Protein AF-A0A9J6H9Q6-F1 (afdb_monomer_lite)

Sequence (122 aa):
MSRGIITVVAPNVGSSYETLVSLSNTFHMPFVSTSFPEMASFRPASFGVSLKPNYIPAILDVISHYNWSFIIYLYDSDDGQSSSVLSLALPSCAIRFARRLAAIGFRLISSLYRITKVLLAV

Foldseek 3Di:
DPPPDQEAEDADFQVCVVVVLVVCVVVVHAYEYAADPQVPVPGDSPRYDYPDDDCLVVVLVVCVVVVDPDDDDDDDPRNYPPVVSVVPSVVVSVVVVVVVVVVVVVVVVVVVVVVVVVVVVD

InterPro domains:
  IPR001828 Receptor, ligand binding region [PF01094] (5-81)
  IPR028082 Periplasmic binding protein-like I [SSF53822] (2-81)

pLDDT: mean 71.31, std 15.73, range [43.97, 91.88]

Secondary structure (DSSP, 8-state):
--S--S-EEE---HHHHHHHHHHHHHHT--EEESS-----SS---TTEEE-S---HHHHHHHHHHHT-S-------STT---HHHHHHHHHHHHHHHHHHHHHHHHHHHHHHHHHHHHHTT-

Organism: Haemaphysalis longicornis (NCBI:txid44386)

Structure (mmCIF, N/CA/C/O backbone):
data_AF-A0A9J6H9Q6-F1
#
_entry.id   AF-A0A9J6H9Q6-F1
#
loop_
_atom_site.group_PDB
_atom_site.id
_atom_site.type_symbol
_atom_site.label_atom_id
_atom_site.label_alt_id
_atom_site.label_comp_id
_atom_site.label_asym_id
_atom_site.label_entity_id
_atom_site.label_seq_id
_atom_site.pdbx_PDB_ins_code
_atom_site.Cartn_x
_atom_site.Cartn_y
_atom_site.Cartn_z
_atom_site.occupancy
_atom_site.B_iso_or_equiv
_atom_site.auth_seq_id
_atom_site.auth_comp_id
_atom_site.auth_asym_id
_atom_site.auth_atom_id
_atom_site.pdbx_PDB_model_num
ATOM 1 N N . MET A 1 1 ? 20.533 -0.834 -19.525 1.00 58.97 1 MET A N 1
ATOM 2 C CA . MET A 1 1 ? 19.319 -0.913 -20.368 1.00 58.97 1 MET A CA 1
ATOM 3 C C . MET A 1 1 ? 19.692 -0.769 -21.842 1.00 58.97 1 MET A C 1
ATOM 5 O O . MET A 1 1 ? 19.671 0.330 -22.367 1.00 58.97 1 MET A O 1
ATOM 9 N N . SER A 1 2 ? 20.081 -1.851 -22.516 1.00 72.94 2 SER A N 1
ATOM 10 C CA . SER A 1 2 ? 20.557 -1.803 -23.914 1.00 72.94 2 SER A CA 1
ATOM 11 C C . SER A 1 2 ? 19.489 -2.161 -24.957 1.00 72.94 2 SER A C 1
ATOM 13 O O . SER A 1 2 ? 19.741 -2.046 -26.148 1.00 72.94 2 SER A O 1
ATOM 15 N N . ARG A 1 3 ? 18.300 -2.604 -24.523 1.00 80.12 3 ARG A N 1
ATOM 16 C CA . ARG A 1 3 ? 17.249 -3.167 -25.391 1.00 80.12 3 ARG A CA 1
ATOM 17 C C . ARG A 1 3 ? 16.056 -2.235 -25.671 1.00 80.12 3 ARG A C 1
ATOM 19 O O . ARG A 1 3 ? 15.050 -2.715 -26.168 1.00 80.12 3 ARG A O 1
ATOM 26 N N . GLY A 1 4 ? 16.139 -0.937 -25.356 1.00 84.06 4 GLY A N 1
ATOM 27 C CA . GLY A 1 4 ? 15.054 0.019 -25.652 1.00 84.06 4 GLY A CA 1
ATOM 28 C C . GLY A 1 4 ? 13.718 -0.330 -24.979 1.00 84.06 4 GLY A C 1
ATOM 29 O O . GLY A 1 4 ? 12.681 -0.371 -25.629 1.00 84.06 4 GLY A O 1
ATOM 30 N N . ILE A 1 5 ? 13.752 -0.647 -23.683 1.00 86.56 5 ILE A N 1
ATOM 31 C CA . ILE A 1 5 ? 12.569 -1.055 -22.913 1.00 86.56 5 ILE A CA 1
ATOM 32 C C . ILE A 1 5 ? 11.836 0.192 -22.410 1.00 86.56 5 ILE A C 1
ATOM 34 O O . ILE A 1 5 ? 12.467 1.078 -21.841 1.00 86.56 5 ILE A O 1
ATOM 38 N N . ILE A 1 6 ? 10.512 0.229 -22.588 1.00 87.19 6 ILE A N 1
ATOM 39 C CA . ILE A 1 6 ? 9.666 1.370 -22.201 1.00 87.19 6 ILE A CA 1
ATOM 40 C C . ILE A 1 6 ? 9.298 1.318 -20.713 1.00 87.19 6 ILE A C 1
ATOM 42 O O . ILE A 1 6 ? 9.240 2.356 -20.072 1.00 87.19 6 ILE A O 1
ATOM 46 N N . THR A 1 7 ? 9.054 0.127 -20.156 1.00 88.06 7 THR A N 1
ATOM 47 C CA . THR A 1 7 ? 8.674 -0.053 -18.746 1.00 88.06 7 THR A CA 1
ATOM 48 C C . THR A 1 7 ? 9.159 -1.390 -18.195 1.00 88.06 7 THR A C 1
ATOM 50 O O . THR A 1 7 ? 9.275 -2.369 -18.938 1.00 88.06 7 THR A O 1
ATOM 53 N N . VAL A 1 8 ? 9.443 -1.436 -16.894 1.00 87.31 8 VAL A N 1
ATOM 54 C CA . VAL A 1 8 ? 9.845 -2.655 -16.180 1.00 87.31 8 VAL A CA 1
ATOM 55 C C . VAL A 1 8 ? 8.743 -3.075 -15.217 1.00 87.31 8 VAL A C 1
ATOM 57 O O . VAL A 1 8 ? 8.320 -2.292 -14.376 1.00 87.31 8 VAL A O 1
ATOM 60 N N . VAL A 1 9 ? 8.300 -4.326 -15.309 1.00 88.81 9 VAL A N 1
ATOM 61 C CA . VAL A 1 9 ? 7.356 -4.918 -14.353 1.00 88.81 9 VAL A CA 1
ATOM 62 C C . VAL A 1 9 ? 8.125 -5.907 -13.492 1.00 88.81 9 VAL A C 1
ATOM 64 O O . VAL A 1 9 ? 8.713 -6.847 -14.028 1.00 88.81 9 VAL A O 1
ATOM 67 N N . ALA A 1 10 ? 8.153 -5.689 -12.179 1.00 77.00 10 ALA A N 1
ATOM 68 C CA . ALA A 1 10 ? 8.909 -6.539 -11.265 1.00 77.00 10 ALA A CA 1
ATOM 69 C C . ALA A 1 10 ? 8.132 -6.799 -9.962 1.00 77.00 10 ALA A C 1
ATOM 71 O O . ALA A 1 10 ? 7.692 -5.840 -9.322 1.00 77.00 10 ALA A O 1
ATOM 72 N N . PRO A 1 11 ? 8.002 -8.069 -9.528 1.00 68.56 11 PRO A N 1
ATOM 73 C CA . PRO A 1 11 ? 7.656 -8.382 -8.151 1.00 68.56 11 PRO A CA 1
ATOM 74 C C . PRO A 1 11 ? 8.887 -8.077 -7.289 1.00 68.56 11 PRO A C 1
ATOM 76 O O . PRO A 1 11 ? 9.895 -8.779 -7.331 1.00 68.56 11 PRO A O 1
ATOM 79 N N . ASN A 1 12 ? 8.856 -6.960 -6.576 1.00 68.31 12 ASN A N 1
ATOM 80 C CA . ASN A 1 12 ? 9.961 -6.491 -5.747 1.00 68.31 12 ASN A CA 1
ATOM 81 C C . ASN A 1 12 ? 9.881 -7.086 -4.339 1.00 68.31 12 ASN A C 1
ATOM 83 O O . ASN A 1 12 ? 8.857 -6.995 -3.668 1.00 68.31 12 ASN A O 1
ATOM 87 N N . VAL A 1 13 ? 11.007 -7.629 -3.884 1.00 63.81 13 VAL A N 1
ATOM 88 C CA . VAL A 1 13 ? 11.266 -7.969 -2.481 1.00 63.81 13 VAL A CA 1
ATOM 89 C C . VAL A 1 13 ? 11.843 -6.718 -1.808 1.00 63.81 13 VAL A C 1
ATOM 91 O O . VAL A 1 13 ? 12.664 -6.038 -2.433 1.00 63.81 13 VAL A O 1
ATOM 94 N N . GLY A 1 14 ? 11.412 -6.394 -0.582 1.00 69.19 14 GLY A N 1
ATOM 95 C CA . GLY A 1 14 ? 11.665 -5.102 0.083 1.00 69.19 14 GLY A CA 1
ATOM 96 C C . GLY A 1 14 ? 13.114 -4.602 -0.006 1.00 69.19 14 GLY A C 1
ATOM 97 O O . GLY A 1 14 ? 13.353 -3.460 -0.384 1.00 69.19 14 GLY A O 1
ATOM 98 N N . SER A 1 15 ? 14.099 -5.486 0.175 1.00 73.62 15 SER A N 1
ATOM 99 C CA . SER A 1 15 ? 15.530 -5.139 0.121 1.00 73.62 15 SER A CA 1
ATOM 100 C C . SER A 1 15 ? 16.043 -4.666 -1.249 1.00 73.62 15 SER A C 1
ATOM 102 O O . SER A 1 15 ? 17.001 -3.901 -1.326 1.00 73.62 15 SER A O 1
ATOM 104 N N . SER A 1 16 ? 15.428 -5.100 -2.353 1.00 80.88 16 SER A N 1
ATOM 105 C CA . SER A 1 16 ? 15.851 -4.733 -3.718 1.00 80.88 16 SER A CA 1
ATOM 106 C C . SER A 1 16 ? 15.137 -3.489 -4.251 1.00 80.88 16 SER A C 1
ATOM 108 O O . SER A 1 16 ? 15.501 -2.960 -5.307 1.00 80.88 16 SER A O 1
ATOM 110 N N . TYR A 1 17 ? 14.119 -3.010 -3.533 1.00 82.44 17 TYR A N 1
ATOM 111 C CA . TYR A 1 17 ? 13.279 -1.903 -3.969 1.00 82.44 17 TYR A CA 1
ATOM 112 C C . TYR A 1 17 ? 14.060 -0.591 -4.088 1.00 82.44 17 TYR A C 1
ATOM 114 O O . TYR A 1 17 ? 13.954 0.092 -5.105 1.00 82.44 17 TYR A O 1
ATOM 122 N N . GLU A 1 18 ? 14.921 -0.274 -3.121 1.00 82.62 18 GLU A N 1
ATOM 123 C CA . GLU A 1 18 ? 15.702 0.970 -3.137 1.00 82.62 18 GLU A CA 1
ATOM 124 C C . GLU A 1 18 ? 16.640 1.067 -4.344 1.00 82.62 18 GLU A C 1
ATOM 126 O O . GLU A 1 18 ? 16.816 2.136 -4.935 1.00 82.62 18 GLU A O 1
ATOM 131 N N . THR A 1 19 ? 17.214 -0.066 -4.753 1.00 86.56 19 THR A N 1
ATOM 132 C CA . THR A 1 19 ? 18.092 -0.125 -5.925 1.00 86.56 19 THR A CA 1
ATOM 133 C C . THR A 1 19 ? 17.294 0.104 -7.205 1.00 86.56 19 THR A C 1
ATOM 135 O O . THR A 1 19 ? 17.726 0.871 -8.066 1.00 86.56 19 THR A O 1
ATOM 138 N N . LEU A 1 20 ? 16.106 -0.500 -7.316 1.00 85.94 20 LEU A N 1
ATOM 139 C CA . LEU A 1 20 ? 15.203 -0.284 -8.448 1.00 85.94 20 LEU A CA 1
ATOM 140 C C . LEU A 1 20 ? 14.738 1.169 -8.535 1.00 85.94 20 LEU A C 1
ATOM 142 O O . LEU A 1 20 ? 14.772 1.742 -9.620 1.00 85.94 20 LEU A O 1
ATOM 146 N N . VAL A 1 21 ? 14.380 1.784 -7.407 1.00 87.31 21 VAL A N 1
ATOM 147 C CA . VAL A 1 21 ? 14.015 3.206 -7.345 1.00 87.31 21 VAL A CA 1
ATOM 148 C C . VAL A 1 21 ? 15.195 4.092 -7.752 1.00 87.31 21 VAL A C 1
ATOM 150 O O . VAL A 1 21 ? 15.023 5.016 -8.543 1.00 87.31 21 VAL A O 1
ATOM 153 N N . SER A 1 22 ? 16.409 3.797 -7.277 1.00 88.44 22 SER A N 1
ATOM 154 C CA . SER A 1 22 ? 17.619 4.551 -7.634 1.00 88.44 22 SER A CA 1
ATOM 155 C C . SER A 1 22 ? 17.946 4.459 -9.131 1.00 88.44 22 SER A C 1
ATOM 157 O O . SER A 1 22 ? 18.187 5.479 -9.786 1.00 88.44 22 SER A O 1
ATOM 159 N N . LEU A 1 23 ? 17.889 3.251 -9.701 1.00 89.06 23 LEU A N 1
ATOM 160 C CA . LEU A 1 23 ? 18.057 3.020 -11.139 1.00 89.06 23 LEU A CA 1
ATOM 161 C C . LEU A 1 23 ? 16.967 3.732 -11.941 1.00 89.06 23 LEU A C 1
ATOM 163 O O . LEU A 1 23 ? 17.259 4.397 -12.934 1.00 89.06 23 LEU A O 1
ATOM 167 N N . SER A 1 24 ? 15.726 3.631 -11.476 1.00 89.12 24 SER A N 1
ATOM 168 C CA . SER A 1 24 ? 14.568 4.226 -12.122 1.00 89.12 24 SER A CA 1
ATOM 169 C C . SER A 1 24 ? 14.652 5.746 -12.187 1.00 89.12 24 SER A C 1
ATOM 171 O O . SER A 1 24 ? 14.522 6.321 -13.269 1.00 89.12 24 SER A O 1
ATOM 173 N N . ASN A 1 25 ? 14.995 6.379 -11.066 1.00 89.00 25 ASN A N 1
ATOM 174 C CA . ASN A 1 25 ? 15.208 7.819 -10.980 1.00 89.00 25 ASN A CA 1
ATOM 175 C C . ASN A 1 25 ? 16.406 8.287 -11.824 1.00 89.00 25 ASN A C 1
ATOM 177 O O . ASN A 1 25 ? 16.349 9.365 -12.407 1.00 89.00 25 ASN A O 1
ATOM 181 N N . THR A 1 26 ? 17.471 7.485 -11.934 1.00 91.38 26 THR A N 1
ATOM 182 C CA . THR A 1 26 ? 18.657 7.843 -12.737 1.00 91.38 26 THR A CA 1
ATOM 183 C C . THR A 1 26 ? 18.368 7.782 -14.237 1.00 91.38 26 THR A C 1
ATOM 185 O O . THR A 1 26 ? 18.725 8.692 -14.985 1.00 91.38 26 THR A O 1
ATOM 188 N N . PHE A 1 27 ? 17.709 6.716 -14.693 1.00 90.81 27 PHE A N 1
ATOM 189 C CA . PHE A 1 27 ? 17.465 6.481 -16.118 1.00 90.81 27 PHE A CA 1
ATOM 190 C C . PHE A 1 27 ? 16.126 7.031 -16.620 1.00 90.81 27 PHE A C 1
ATOM 192 O O . PHE A 1 27 ? 15.820 6.849 -17.795 1.00 90.81 27 PHE A O 1
ATOM 199 N N . HIS A 1 28 ? 15.340 7.697 -15.765 1.00 90.06 28 HIS A N 1
ATOM 200 C CA . HIS A 1 28 ? 13.979 8.156 -16.082 1.00 90.06 28 HIS A CA 1
ATOM 201 C C . HIS A 1 28 ? 13.103 7.021 -16.643 1.00 90.06 28 HIS A C 1
ATOM 203 O O . HIS A 1 28 ? 12.299 7.214 -17.555 1.00 90.06 28 HIS A O 1
ATOM 209 N N . MET A 1 29 ? 13.299 5.806 -16.123 1.00 89.94 29 MET A N 1
ATOM 210 C CA . MET A 1 29 ? 12.607 4.607 -16.594 1.00 89.94 29 MET A CA 1
ATOM 211 C C . MET A 1 29 ? 11.404 4.318 -15.689 1.00 89.94 29 MET A C 1
ATOM 213 O O . MET A 1 29 ? 11.588 4.149 -14.480 1.00 89.94 29 MET A O 1
ATOM 217 N N . PRO A 1 30 ? 10.180 4.224 -16.228 1.00 89.75 30 PRO A N 1
ATOM 218 C CA . PRO A 1 30 ? 9.038 3.849 -15.421 1.00 89.75 30 PRO A CA 1
ATOM 219 C C . PRO A 1 30 ? 9.100 2.367 -15.049 1.00 89.75 30 PRO A C 1
ATOM 221 O O . PRO A 1 30 ? 9.520 1.518 -15.845 1.00 89.75 30 PRO A O 1
ATOM 224 N N . PHE A 1 31 ? 8.661 2.052 -13.834 1.00 88.56 31 PHE A N 1
ATOM 225 C CA . PHE A 1 31 ? 8.464 0.672 -13.413 1.00 88.56 31 PHE A CA 1
ATOM 226 C C . PHE A 1 31 ? 7.135 0.488 -12.688 1.00 88.56 31 PHE A C 1
ATOM 22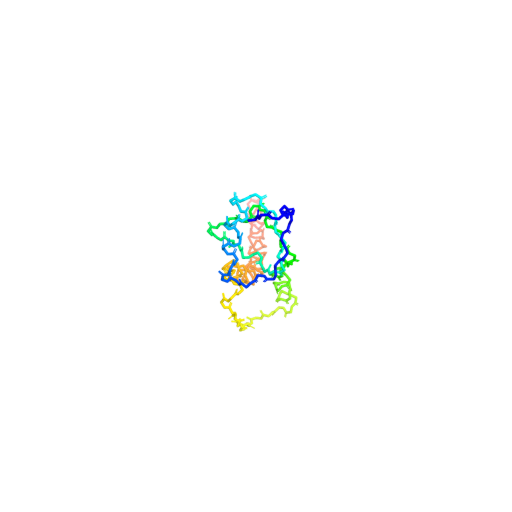8 O O . PHE A 1 31 ? 6.631 1.393 -12.022 1.00 88.56 31 PHE A O 1
ATOM 235 N N . VAL A 1 32 ? 6.574 -0.708 -12.828 1.00 89.19 32 VAL A N 1
ATOM 236 C CA . VAL A 1 32 ? 5.344 -1.132 -12.165 1.00 89.19 32 VAL A CA 1
ATOM 237 C C . VAL A 1 32 ? 5.688 -2.231 -11.170 1.00 89.19 32 VAL A C 1
ATOM 239 O O . VAL A 1 32 ? 6.315 -3.234 -11.519 1.00 89.19 32 VAL A O 1
ATOM 242 N N . SER A 1 33 ? 5.275 -2.026 -9.926 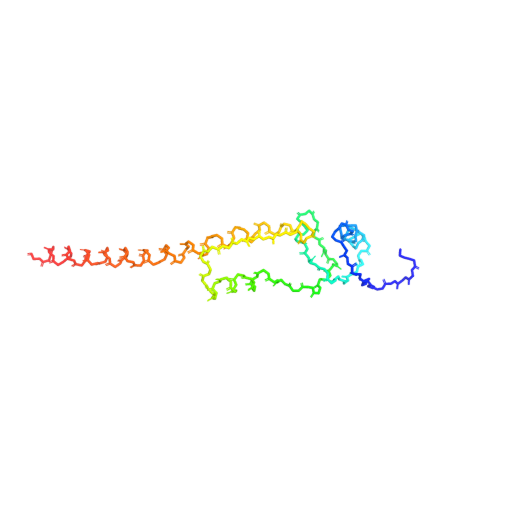1.00 85.25 33 SER A N 1
ATOM 243 C CA . SER A 1 33 ? 5.551 -2.909 -8.799 1.00 85.25 33 SER A CA 1
ATOM 244 C C . SER A 1 33 ? 4.245 -3.379 -8.158 1.00 85.25 33 SER A C 1
ATOM 246 O O . SER A 1 33 ? 3.292 -2.614 -7.999 1.00 85.25 33 SER A O 1
ATOM 248 N N . THR A 1 34 ? 4.195 -4.658 -7.789 1.00 84.00 34 THR A N 1
ATOM 249 C CA . THR A 1 34 ? 3.071 -5.253 -7.049 1.00 84.00 34 THR A CA 1
ATOM 250 C C . THR A 1 34 ? 3.210 -5.121 -5.535 1.00 84.00 34 THR A C 1
ATOM 252 O O . THR A 1 34 ? 2.275 -5.468 -4.816 1.00 84.00 34 THR A O 1
ATOM 255 N N . SER A 1 35 ? 4.359 -4.669 -5.035 1.00 72.62 35 SER A N 1
ATOM 256 C CA . SER A 1 35 ? 4.627 -4.612 -3.598 1.00 72.62 35 SER A CA 1
ATOM 257 C C . SER A 1 35 ? 4.232 -3.264 -3.008 1.00 72.62 35 SER A C 1
ATOM 259 O O . SER A 1 35 ? 3.791 -2.352 -3.712 1.00 72.62 35 SER A O 1
ATOM 261 N N . PHE A 1 36 ? 4.306 -3.166 -1.681 1.00 64.38 36 PHE A N 1
ATOM 262 C CA . PHE A 1 36 ? 3.957 -1.939 -0.983 1.00 64.38 36 PHE A CA 1
ATOM 263 C C . PHE A 1 36 ? 4.840 -0.791 -1.485 1.00 64.38 36 PHE A C 1
ATOM 265 O O . PHE A 1 36 ? 6.061 -0.970 -1.545 1.00 64.38 36 PHE A O 1
ATOM 272 N N . PRO A 1 37 ? 4.270 0.386 -1.804 1.00 60.59 37 PRO A N 1
ATOM 273 C CA . PRO A 1 37 ? 5.053 1.598 -1.769 1.00 60.59 37 PRO A CA 1
ATOM 274 C C . PRO A 1 37 ? 5.371 1.806 -0.296 1.00 60.59 37 PRO A C 1
ATOM 276 O O . PRO A 1 37 ? 4.618 2.458 0.430 1.00 60.59 37 PRO A O 1
ATOM 279 N N . GLU A 1 38 ? 6.466 1.207 0.167 1.00 62.44 38 GLU A N 1
ATOM 280 C CA . GLU A 1 38 ? 7.109 1.696 1.369 1.00 62.44 38 GLU A CA 1
ATOM 281 C C . GLU A 1 38 ? 7.195 3.204 1.157 1.00 62.44 38 GLU A C 1
ATOM 283 O O . GLU A 1 38 ? 7.622 3.652 0.082 1.00 62.44 38 GLU A O 1
ATOM 288 N N . MET A 1 39 ? 6.651 3.988 2.096 1.00 55.22 39 MET A N 1
ATOM 289 C CA . MET A 1 39 ? 6.943 5.411 2.120 1.00 55.22 39 MET A CA 1
ATOM 290 C C . MET A 1 39 ? 8.448 5.446 2.183 1.00 55.22 39 MET A C 1
ATOM 292 O O . MET A 1 39 ? 9.014 5.177 3.238 1.00 55.22 39 MET A O 1
ATOM 296 N N . ALA A 1 40 ? 9.065 5.628 1.021 1.00 55.31 40 ALA A N 1
ATOM 297 C CA . ALA A 1 40 ? 10.485 5.547 0.848 1.00 55.31 40 ALA A CA 1
ATOM 298 C C . ALA A 1 40 ? 10.995 6.797 1.538 1.00 55.31 40 ALA A C 1
ATOM 300 O O . ALA A 1 40 ? 11.143 7.862 0.944 1.00 55.31 40 ALA A O 1
ATOM 301 N N . SER A 1 41 ? 11.115 6.665 2.852 1.00 55.47 41 SER A N 1
ATOM 302 C CA . SER A 1 41 ? 11.336 7.724 3.820 1.00 55.47 41 SER A CA 1
ATOM 303 C C . SER A 1 41 ? 12.626 8.455 3.480 1.00 55.47 41 SER A C 1
ATOM 305 O O . SER A 1 41 ? 12.745 9.651 3.728 1.00 55.47 41 SER A O 1
ATOM 307 N N . PHE A 1 42 ? 13.535 7.751 2.801 1.00 60.59 42 PHE A N 1
ATOM 308 C CA . PHE A 1 42 ? 14.773 8.273 2.259 1.00 60.59 42 PHE A CA 1
ATOM 309 C C . PHE A 1 42 ? 14.735 8.668 0.774 1.00 60.59 42 PHE A C 1
ATOM 311 O O . PHE A 1 42 ? 15.508 9.549 0.394 1.00 60.59 42 PHE A O 1
ATOM 318 N N . ARG A 1 43 ? 13.908 8.054 -0.094 1.00 69.31 43 ARG A N 1
ATOM 319 C CA . ARG A 1 43 ? 13.952 8.300 -1.557 1.00 69.31 43 ARG A CA 1
ATOM 320 C C . ARG A 1 43 ? 12.599 8.149 -2.269 1.00 69.31 43 ARG A C 1
ATOM 322 O O . ARG A 1 43 ? 12.209 7.024 -2.560 1.00 69.31 43 ARG A O 1
ATOM 329 N N . PRO A 1 44 ? 11.925 9.237 -2.679 1.00 75.62 44 PRO A N 1
ATOM 330 C CA . PRO A 1 44 ? 10.675 9.123 -3.426 1.00 75.62 44 PRO A CA 1
ATOM 331 C C . PRO A 1 44 ? 10.874 8.396 -4.769 1.00 75.62 44 PRO A C 1
ATOM 333 O O . PRO A 1 44 ? 11.828 8.653 -5.511 1.00 75.62 44 PRO A O 1
ATOM 336 N N . ALA A 1 45 ? 9.950 7.488 -5.088 1.00 80.06 45 ALA A N 1
ATOM 337 C CA . ALA A 1 45 ? 9.898 6.797 -6.372 1.00 80.06 45 ALA A CA 1
ATOM 338 C C . ALA A 1 45 ? 9.165 7.666 -7.407 1.00 80.06 45 ALA A C 1
ATOM 340 O O . ALA A 1 45 ? 7.955 7.548 -7.577 1.00 80.06 45 ALA A O 1
ATOM 341 N N . SER A 1 46 ? 9.889 8.549 -8.099 1.00 85.06 46 SER A N 1
ATOM 342 C CA . SER A 1 46 ? 9.297 9.492 -9.066 1.00 85.06 46 SER A CA 1
ATOM 343 C C . SER A 1 46 ? 8.730 8.812 -10.317 1.00 85.06 46 SER A C 1
ATOM 345 O O . SER A 1 46 ? 7.803 9.329 -10.933 1.00 85.06 46 SER A O 1
ATOM 347 N N . PHE A 1 47 ? 9.274 7.650 -10.686 1.00 87.81 47 PHE A N 1
ATOM 348 C CA . PHE A 1 47 ? 8.876 6.873 -11.868 1.00 87.81 47 PHE A CA 1
ATOM 349 C C . PHE A 1 47 ? 8.331 5.479 -11.501 1.00 87.81 47 PHE A C 1
ATOM 351 O O . PHE A 1 47 ? 8.219 4.601 -12.357 1.00 87.81 47 PHE A O 1
ATOM 358 N N . GLY A 1 48 ? 7.999 5.255 -10.227 1.00 86.31 48 GLY A N 1
ATOM 359 C CA . GLY A 1 48 ? 7.432 3.996 -9.748 1.00 86.31 48 GLY A CA 1
ATOM 360 C C . GLY A 1 48 ? 5.914 4.067 -9.628 1.00 86.31 48 GLY A C 1
ATOM 361 O O . GLY A 1 48 ? 5.383 4.967 -8.981 1.00 86.31 48 GLY A O 1
ATOM 362 N N . VAL A 1 49 ? 5.210 3.092 -10.201 1.00 86.31 49 VAL A N 1
ATOM 363 C CA . VAL A 1 49 ? 3.770 2.897 -9.991 1.00 86.31 49 VAL A CA 1
ATOM 364 C C . VAL A 1 49 ? 3.563 1.632 -9.170 1.00 86.31 49 VAL A C 1
ATOM 366 O O . VAL A 1 49 ? 3.968 0.544 -9.577 1.00 86.31 49 VAL A O 1
ATOM 369 N N . SER A 1 50 ? 2.924 1.770 -8.010 1.00 83.75 50 SER A N 1
ATOM 370 C CA . SER A 1 50 ? 2.559 0.632 -7.161 1.00 83.75 50 SER A CA 1
ATOM 371 C C . SER A 1 50 ? 1.121 0.206 -7.424 1.00 83.75 50 SER A C 1
ATOM 373 O O . SER A 1 50 ? 0.213 1.034 -7.416 1.00 83.75 50 SER A O 1
ATOM 375 N N . LEU A 1 51 ? 0.914 -1.092 -7.636 1.00 86.12 51 LEU A N 1
ATOM 376 C CA . LEU A 1 51 ? -0.413 -1.683 -7.823 1.00 86.12 51 LEU A CA 1
ATOM 377 C C . LEU A 1 51 ? -1.085 -2.054 -6.493 1.00 86.12 51 LEU A C 1
ATOM 379 O O . LEU A 1 51 ? -2.303 -2.221 -6.461 1.00 86.12 51 LEU A O 1
ATOM 383 N N . LYS A 1 52 ? -0.321 -2.187 -5.396 1.00 81.81 52 LYS A N 1
ATOM 384 C CA . LYS A 1 52 ? -0.886 -2.509 -4.079 1.00 81.81 52 LYS A CA 1
ATOM 385 C C . LYS A 1 52 ? -1.608 -1.281 -3.498 1.00 81.81 52 LYS A C 1
ATOM 387 O O . LYS A 1 52 ? -0.955 -0.259 -3.276 1.00 81.81 52 LYS A O 1
ATOM 392 N N . PRO A 1 53 ? -2.921 -1.359 -3.208 1.00 83.88 53 PRO A N 1
ATOM 393 C CA . PRO A 1 53 ? -3.637 -0.264 -2.566 1.00 83.88 53 PRO A CA 1
ATOM 394 C C . PRO A 1 53 ? -3.210 -0.096 -1.102 1.00 83.88 53 PRO A C 1
ATOM 396 O O . PRO A 1 53 ? -2.725 -1.027 -0.453 1.00 83.88 53 PRO A O 1
ATOM 399 N N . ASN A 1 54 ? -3.445 1.096 -0.552 1.00 81.19 54 ASN A N 1
ATOM 400 C CA . ASN A 1 54 ? -3.240 1.354 0.869 1.00 81.19 54 ASN A CA 1
ATOM 401 C C . ASN A 1 54 ? -4.339 0.668 1.704 1.00 81.19 54 ASN A C 1
ATOM 403 O O . ASN A 1 54 ? -5.490 1.100 1.695 1.00 81.19 54 ASN A O 1
ATOM 407 N N . TYR A 1 55 ? -3.976 -0.388 2.434 1.00 83.81 55 TYR A N 1
ATOM 408 C CA . TYR A 1 55 ? -4.889 -1.198 3.252 1.00 83.81 55 TYR A CA 1
ATOM 409 C 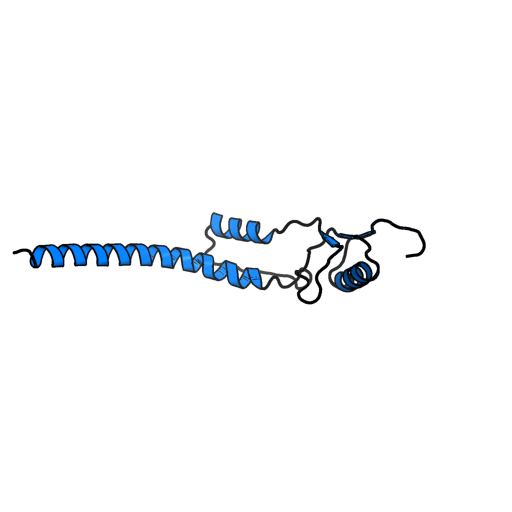C . TYR A 1 55 ? -4.959 -0.753 4.722 1.00 83.81 55 TYR A C 1
ATOM 411 O O . TYR A 1 55 ? -5.846 -1.187 5.454 1.00 83.81 55 TYR A O 1
ATOM 419 N N . ILE A 1 56 ? -4.066 0.141 5.155 1.00 83.12 56 ILE A N 1
ATOM 420 C CA . ILE A 1 56 ? -4.077 0.721 6.501 1.00 83.12 56 ILE A CA 1
ATOM 421 C C . ILE A 1 56 ? -5.445 1.301 6.906 1.00 83.12 56 ILE A C 1
ATOM 423 O O . ILE A 1 56 ? -5.928 0.943 7.983 1.00 83.12 56 ILE A O 1
ATOM 427 N N . PRO A 1 57 ? -6.108 2.156 6.097 1.00 85.69 57 PRO A N 1
ATOM 428 C CA . PRO A 1 57 ? -7.418 2.689 6.469 1.00 85.69 57 PRO A CA 1
ATOM 429 C C . PRO A 1 57 ? -8.467 1.585 6.638 1.00 85.69 57 PRO A C 1
ATOM 431 O O . PRO A 1 57 ? -9.263 1.650 7.566 1.00 85.69 57 PRO A O 1
ATOM 434 N N . ALA A 1 58 ? -8.415 0.526 5.824 1.00 88.25 58 ALA A N 1
ATOM 435 C CA . ALA A 1 58 ? -9.342 -0.595 5.943 1.00 88.25 58 ALA A CA 1
ATOM 436 C C . ALA A 1 58 ? -9.160 -1.358 7.267 1.00 88.25 58 ALA A C 1
ATOM 438 O O . ALA A 1 58 ? -10.144 -1.742 7.895 1.00 88.25 58 ALA A O 1
ATOM 439 N N . ILE A 1 59 ? -7.919 -1.537 7.737 1.00 87.75 59 ILE A N 1
ATOM 440 C CA . ILE A 1 59 ? -7.657 -2.134 9.058 1.00 87.75 59 ILE A CA 1
ATOM 441 C C . ILE A 1 59 ? -8.239 -1.250 10.171 1.00 87.75 59 ILE A C 1
ATOM 443 O O . ILE A 1 59 ? -8.892 -1.759 11.085 1.00 87.75 59 ILE A O 1
ATOM 447 N N . LEU A 1 60 ? -8.031 0.069 10.095 1.00 86.88 60 LEU A N 1
ATOM 448 C CA . LEU A 1 60 ? -8.579 1.012 11.076 1.00 86.88 60 LEU A CA 1
ATOM 449 C C . LEU A 1 60 ? -10.114 0.984 11.100 1.00 86.88 60 LEU A C 1
ATOM 451 O O . LEU A 1 60 ? -10.710 1.000 12.182 1.00 86.88 60 LEU A O 1
ATOM 455 N N . ASP A 1 61 ? -10.747 0.879 9.933 1.00 89.25 61 ASP A N 1
ATOM 456 C CA . ASP A 1 61 ? -12.198 0.755 9.814 1.00 89.25 61 ASP A CA 1
ATOM 457 C C . ASP A 1 61 ? -12.711 -0.530 10.471 1.00 89.25 61 ASP A C 1
ATOM 459 O O . ASP A 1 61 ? -13.700 -0.481 11.200 1.00 89.25 61 ASP A O 1
ATOM 463 N N . VAL A 1 62 ? -12.020 -1.662 10.305 1.00 90.50 62 VAL A N 1
ATOM 464 C CA . VAL A 1 62 ? -12.383 -2.938 10.951 1.00 90.50 62 VAL A CA 1
ATOM 465 C C . VAL A 1 62 ? -12.282 -2.841 12.475 1.00 90.50 62 VAL A C 1
ATOM 467 O O . VAL A 1 62 ? -13.208 -3.244 13.183 1.00 90.50 62 VAL A O 1
ATOM 470 N N . ILE A 1 63 ? -11.201 -2.250 12.992 1.00 88.88 63 ILE A N 1
ATOM 471 C CA . ILE A 1 63 ? -11.014 -2.039 14.437 1.00 88.88 63 ILE A CA 1
ATOM 472 C C . ILE A 1 63 ? -12.138 -1.161 15.008 1.00 88.88 63 ILE A C 1
ATOM 474 O O . ILE A 1 63 ? -12.703 -1.467 16.063 1.00 88.88 63 ILE A O 1
ATOM 478 N N . SER A 1 64 ? -12.485 -0.084 14.296 1.00 88.56 64 SER A N 1
ATOM 479 C CA . SER A 1 64 ? -13.566 0.836 14.668 1.00 88.56 64 SER A CA 1
ATOM 480 C C . SER A 1 64 ? -14.946 0.175 14.583 1.00 88.56 64 SER A C 1
ATOM 482 O O . SER A 1 64 ? -15.791 0.394 15.454 1.00 88.56 64 SER A O 1
ATOM 484 N N . HIS A 1 65 ? -15.174 -0.661 13.567 1.00 91.88 65 HIS A N 1
ATOM 485 C CA . HIS A 1 65 ? -16.439 -1.354 13.338 1.00 91.88 65 HIS A CA 1
ATOM 486 C C . HIS A 1 65 ? -16.758 -2.342 14.466 1.00 91.88 65 HIS A C 1
ATOM 488 O O . HIS A 1 65 ? -17.871 -2.339 14.993 1.00 91.88 65 HIS A O 1
ATOM 494 N N . TYR A 1 66 ? -15.768 -3.127 14.897 1.00 91.25 66 TYR A N 1
ATOM 495 C CA . TYR A 1 66 ? -15.935 -4.111 15.969 1.00 91.25 66 TYR A CA 1
ATOM 496 C C . TYR A 1 66 ? -15.663 -3.566 17.382 1.00 91.25 66 TYR A C 1
ATOM 498 O O . TYR A 1 66 ? -15.816 -4.307 18.350 1.00 91.25 66 TYR A O 1
ATOM 506 N N . ASN A 1 67 ? -15.295 -2.285 17.520 1.00 91.06 67 ASN A N 1
ATOM 507 C CA . ASN A 1 67 ? -14.944 -1.634 18.791 1.00 91.06 67 ASN A CA 1
ATOM 508 C C . ASN A 1 67 ? -13.968 -2.468 19.642 1.00 91.06 67 ASN A C 1
ATOM 510 O O . ASN A 1 67 ? -14.213 -2.718 20.823 1.00 91.06 67 ASN A O 1
ATOM 514 N N . TRP A 1 68 ? -12.867 -2.927 19.044 1.00 87.81 68 TRP A N 1
ATOM 515 C CA . TRP A 1 68 ? -11.868 -3.712 19.771 1.00 87.81 68 TRP A CA 1
ATOM 516 C C . TRP A 1 68 ? -11.214 -2.879 20.885 1.00 87.81 68 TRP A C 1
ATOM 518 O O . TRP A 1 68 ? -10.508 -1.909 20.615 1.00 87.81 68 TRP A O 1
ATOM 528 N N . SER A 1 69 ? -11.433 -3.273 22.143 1.00 83.62 69 SER A N 1
ATOM 529 C CA . SER A 1 69 ? -10.846 -2.609 23.320 1.00 83.62 69 SER A CA 1
ATOM 530 C C . SER A 1 69 ? -9.388 -3.005 23.572 1.00 83.62 69 SER A C 1
ATOM 532 O O . SER A 1 69 ? -8.630 -2.221 24.135 1.00 83.62 69 SER A O 1
ATOM 534 N N . PHE A 1 70 ? -8.998 -4.216 23.162 1.00 86.44 70 PHE A N 1
ATOM 535 C CA . PHE A 1 70 ? -7.651 -4.766 23.322 1.00 86.44 70 PHE A CA 1
ATOM 536 C C . PHE A 1 70 ? -7.256 -5.520 22.055 1.00 86.44 70 PHE A C 1
ATOM 538 O O . PHE A 1 70 ? -8.038 -6.318 21.542 1.00 86.44 70 PHE A O 1
ATOM 545 N N . ILE A 1 71 ? -6.052 -5.254 21.547 1.00 84.12 71 ILE A N 1
ATOM 546 C CA . ILE A 1 71 ? -5.554 -5.816 20.288 1.00 84.12 71 ILE A CA 1
ATOM 547 C C . ILE A 1 71 ? -4.101 -6.228 20.497 1.00 84.12 71 ILE A C 1
ATOM 549 O O . ILE A 1 71 ? -3.302 -5.441 21.003 1.00 84.12 71 ILE A O 1
ATOM 553 N N . ILE A 1 72 ? -3.761 -7.448 20.085 1.00 88.50 72 ILE A N 1
ATOM 554 C CA . ILE A 1 72 ? -2.373 -7.893 19.962 1.00 88.50 72 ILE A CA 1
ATOM 555 C C . ILE A 1 72 ? -1.991 -7.725 18.495 1.00 88.50 72 ILE A C 1
ATOM 557 O O . ILE A 1 72 ? -2.581 -8.359 17.623 1.00 88.50 72 ILE A O 1
ATOM 561 N N . TYR A 1 73 ? -1.034 -6.841 18.226 1.00 83.75 73 TYR A N 1
ATOM 562 C CA . TYR A 1 73 ? -0.553 -6.572 16.877 1.00 83.75 73 TYR A CA 1
ATOM 563 C C . TYR A 1 73 ? 0.757 -7.322 16.637 1.00 83.75 73 TYR A C 1
ATOM 565 O O . TYR A 1 73 ? 1.789 -6.985 17.217 1.00 83.75 73 TYR A O 1
ATOM 573 N N . LEU A 1 74 ? 0.694 -8.354 15.799 1.00 87.75 74 LEU A N 1
ATOM 574 C CA . LEU A 1 74 ? 1.860 -9.070 15.291 1.00 87.75 74 LEU A CA 1
ATOM 575 C C . LEU A 1 74 ? 2.207 -8.474 13.929 1.00 87.75 74 LEU A C 1
ATOM 577 O O . LEU A 1 74 ? 1.339 -8.398 13.060 1.00 87.75 74 LEU A O 1
ATOM 581 N N . TYR A 1 75 ? 3.449 -8.036 13.757 1.00 80.81 75 TYR A N 1
ATOM 582 C CA . TYR A 1 75 ? 3.914 -7.421 12.518 1.00 80.81 75 TYR A CA 1
ATOM 583 C C . TYR A 1 75 ? 5.232 -8.035 12.065 1.00 80.81 75 TYR A C 1
ATOM 585 O O . TYR A 1 75 ? 6.008 -8.519 12.889 1.00 80.81 75 TYR A O 1
ATOM 593 N N . ASP A 1 76 ? 5.460 -7.988 10.755 1.00 80.62 76 ASP A N 1
ATOM 594 C CA . ASP A 1 76 ? 6.720 -8.360 10.122 1.00 80.62 76 ASP A CA 1
ATOM 595 C C . ASP A 1 76 ? 7.520 -7.099 9.762 1.00 80.62 76 ASP A C 1
ATOM 597 O O . ASP A 1 76 ? 6.945 -6.045 9.471 1.00 80.62 76 ASP A O 1
ATOM 601 N N . SER A 1 77 ? 8.846 -7.190 9.811 1.00 72.88 77 SER A N 1
ATOM 602 C CA . SER A 1 77 ? 9.745 -6.077 9.478 1.00 72.88 77 SER A CA 1
ATOM 603 C C . SER A 1 77 ? 9.849 -5.840 7.969 1.00 72.88 77 SER A C 1
ATOM 605 O O . SER A 1 77 ? 10.198 -4.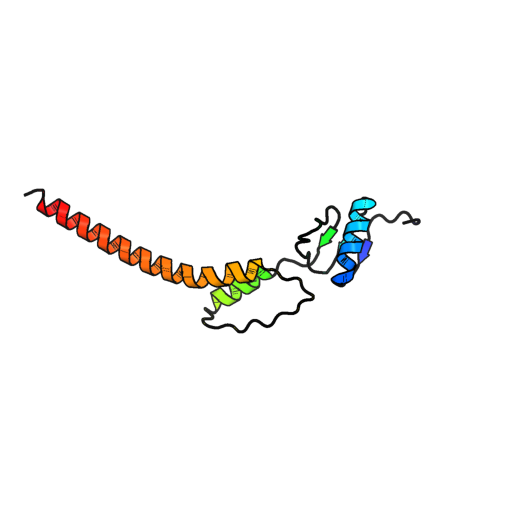735 7.557 1.00 72.88 77 SER A O 1
ATOM 607 N N . ASP A 1 78 ? 9.509 -6.845 7.159 1.00 69.69 78 ASP A N 1
ATOM 608 C CA . ASP A 1 78 ? 9.650 -6.819 5.700 1.00 69.69 78 ASP A CA 1
ATOM 609 C C . ASP A 1 78 ? 8.653 -5.885 4.988 1.00 69.69 78 ASP A C 1
ATOM 611 O O . ASP A 1 78 ? 8.946 -5.381 3.904 1.00 69.69 78 ASP A O 1
ATOM 615 N N . ASP A 1 79 ? 7.491 -5.612 5.592 1.00 62.19 79 ASP A N 1
ATOM 616 C CA . ASP A 1 79 ? 6.423 -4.787 4.996 1.00 62.19 79 ASP A CA 1
ATOM 617 C C . ASP A 1 79 ? 6.553 -3.278 5.301 1.00 62.19 79 ASP A C 1
ATOM 619 O O . ASP A 1 79 ? 5.664 -2.482 4.977 1.00 62.19 79 ASP A O 1
ATOM 623 N N . GLY A 1 80 ? 7.683 -2.866 5.883 1.00 59.59 80 GLY A N 1
ATOM 624 C CA . GLY A 1 80 ? 7.970 -1.481 6.233 1.00 59.59 80 GLY A CA 1
ATOM 625 C C . GLY A 1 80 ? 7.251 -1.055 7.514 1.00 59.59 80 GLY A C 1
ATOM 626 O O . GLY A 1 80 ? 6.037 -1.209 7.684 1.00 59.59 80 GLY A O 1
ATOM 627 N N . GLN A 1 81 ? 8.002 -0.467 8.445 1.00 53.09 81 GLN A N 1
ATOM 628 C CA . GLN A 1 81 ? 7.429 0.155 9.637 1.00 53.09 81 GLN A CA 1
ATOM 629 C C . GLN A 1 81 ? 6.612 1.379 9.213 1.00 53.09 81 GLN A C 1
ATOM 631 O O . GLN A 1 81 ? 7.112 2.502 9.150 1.00 53.09 81 GLN A O 1
ATOM 636 N N . SER A 1 82 ? 5.325 1.178 8.943 1.00 52.53 82 SER A N 1
ATOM 637 C CA . SER A 1 82 ? 4.342 2.252 8.835 1.00 52.53 82 SER A CA 1
ATOM 638 C C . SER A 1 82 ? 4.119 2.850 10.229 1.00 52.53 82 SER A C 1
ATOM 640 O O . SER A 1 82 ? 3.077 2.709 10.850 1.00 52.53 82 SER A O 1
ATOM 642 N N . SER A 1 83 ? 5.122 3.537 10.768 1.00 45.50 83 SER A N 1
ATOM 643 C CA . SER A 1 83 ? 5.104 4.196 12.083 1.00 45.50 83 SER A CA 1
ATOM 644 C C . SER A 1 83 ? 3.932 5.179 12.267 1.00 45.50 83 SER A C 1
ATOM 646 O O . SER A 1 83 ? 3.589 5.548 13.390 1.00 45.50 83 SER A O 1
ATOM 648 N N . SER A 1 84 ? 3.242 5.538 11.182 1.00 49.06 84 SER A N 1
ATOM 649 C CA . SER A 1 84 ? 1.988 6.286 11.189 1.00 49.06 84 SER A CA 1
ATOM 650 C C . SER A 1 84 ? 0.766 5.490 11.677 1.00 49.06 84 SER A C 1
ATOM 652 O O . SER A 1 84 ? -0.124 6.113 12.256 1.00 49.06 84 SER A O 1
ATOM 654 N N . VAL A 1 85 ? 0.694 4.153 11.543 1.00 50.12 85 VAL A N 1
ATOM 655 C CA . VAL A 1 85 ? -0.454 3.390 12.092 1.00 50.12 85 VAL A CA 1
ATOM 656 C C . VAL A 1 85 ? -0.490 3.399 13.607 1.00 50.12 85 VAL A C 1
ATOM 658 O O . VAL A 1 85 ? -1.558 3.562 14.198 1.00 50.12 85 VAL A O 1
ATOM 661 N N . LEU A 1 86 ? 0.672 3.263 14.241 1.00 50.03 86 LEU A N 1
ATOM 662 C CA . LEU A 1 86 ? 0.772 3.189 15.695 1.00 50.03 86 LEU A CA 1
ATOM 663 C C . LEU A 1 86 ? 0.368 4.529 16.332 1.00 50.03 86 LEU A C 1
ATOM 665 O O . LEU A 1 86 ? -0.327 4.554 17.346 1.00 50.03 86 LEU A O 1
ATOM 669 N N . SER A 1 87 ? 0.684 5.645 15.665 1.00 47.28 87 SER A N 1
ATOM 670 C CA . SER A 1 87 ? 0.258 6.983 16.086 1.00 47.28 87 SER A CA 1
ATOM 671 C C . SER A 1 87 ? -1.215 7.306 15.797 1.00 47.28 87 SER A C 1
ATOM 673 O O . SER A 1 87 ? -1.715 8.250 16.400 1.00 47.28 87 SER A O 1
ATOM 675 N N . LEU A 1 88 ? -1.917 6.598 14.900 1.00 49.53 88 LEU A N 1
ATOM 676 C CA . LEU A 1 88 ? -3.317 6.893 14.526 1.00 49.53 88 LEU A CA 1
ATOM 677 C C . LEU A 1 88 ? -4.347 5.933 15.141 1.00 49.53 88 LEU A C 1
ATOM 679 O O . LEU A 1 88 ? -5.479 6.346 15.418 1.00 49.53 88 LEU A O 1
ATOM 683 N N . ALA A 1 89 ? -3.965 4.686 15.424 1.00 48.28 89 ALA A N 1
ATOM 684 C CA . ALA A 1 89 ? -4.841 3.717 16.085 1.00 48.28 89 ALA A CA 1
ATOM 685 C C . ALA A 1 89 ? -5.059 4.050 17.576 1.00 48.28 89 ALA A C 1
ATOM 687 O O . ALA A 1 89 ? -6.173 3.923 18.086 1.00 48.28 89 ALA A O 1
ATOM 688 N N . LEU A 1 90 ? -4.028 4.553 18.265 1.00 49.84 90 LEU A N 1
ATOM 689 C CA . LEU A 1 90 ? -4.097 4.920 19.685 1.00 49.84 90 LEU A CA 1
ATOM 690 C C . LEU A 1 90 ? -4.960 6.166 19.994 1.00 49.84 90 LEU A C 1
ATOM 692 O O . LEU A 1 90 ? -5.769 6.097 20.924 1.00 49.84 90 LEU A O 1
ATOM 696 N N . PRO A 1 91 ? -4.885 7.297 19.258 1.00 52.59 91 PRO A N 1
ATOM 697 C CA . PRO A 1 91 ? -5.693 8.467 19.592 1.00 52.59 91 PRO A CA 1
ATOM 698 C C . PRO A 1 91 ? -7.165 8.292 19.221 1.00 52.59 91 PRO A C 1
ATOM 700 O O . PRO A 1 91 ? -8.021 8.839 19.907 1.00 52.59 91 PRO A O 1
ATOM 703 N N . SER A 1 92 ? -7.505 7.523 18.183 1.00 48.97 92 SER A N 1
ATOM 704 C CA . SER A 1 92 ? -8.891 7.432 17.694 1.00 48.97 92 SER A CA 1
ATOM 705 C C . SER A 1 92 ? -9.848 6.795 18.713 1.00 48.97 92 SER A C 1
ATOM 707 O O . SER A 1 92 ? -10.991 7.241 18.852 1.00 48.97 92 SER A O 1
ATOM 709 N N . CYS A 1 93 ? -9.369 5.819 19.494 1.00 47.72 93 CYS A N 1
ATOM 710 C CA . CYS A 1 93 ? -10.147 5.205 20.572 1.00 47.72 93 CYS A CA 1
ATOM 711 C C . CYS A 1 93 ? -10.277 6.146 21.793 1.00 47.72 93 CYS A C 1
ATOM 713 O O . CYS A 1 93 ? -11.369 6.319 22.340 1.00 47.72 93 CYS A O 1
ATOM 715 N N . ALA A 1 94 ? -9.207 6.868 22.151 1.00 45.72 94 ALA A N 1
ATOM 716 C CA . ALA A 1 94 ? -9.218 7.851 23.242 1.00 45.72 94 ALA A CA 1
ATOM 717 C C . ALA A 1 94 ? -10.046 9.118 22.922 1.00 45.72 94 ALA A C 1
ATOM 719 O O . ALA A 1 94 ? -10.766 9.640 23.777 1.00 45.72 94 ALA A O 1
ATOM 720 N N . ILE A 1 95 ? -10.013 9.600 21.675 1.00 52.22 95 ILE A N 1
ATOM 721 C CA . ILE A 1 95 ? -10.719 10.813 21.225 1.00 52.22 95 ILE A CA 1
ATOM 722 C C . ILE A 1 95 ? -12.238 10.617 21.254 1.00 52.22 95 ILE A C 1
ATOM 724 O O . ILE A 1 95 ? -12.979 11.556 21.568 1.00 52.22 95 ILE A O 1
ATOM 728 N N . ARG A 1 96 ? -12.734 9.404 20.979 1.00 50.81 96 ARG A N 1
ATOM 729 C CA . ARG A 1 96 ? -14.174 9.104 21.039 1.00 50.81 96 ARG A CA 1
ATOM 730 C C . ARG A 1 96 ? -14.704 9.140 22.481 1.00 50.81 96 ARG A C 1
ATOM 732 O O . ARG A 1 96 ? -15.848 9.547 22.695 1.00 50.81 96 ARG A O 1
ATOM 739 N N . PHE A 1 97 ? -13.855 8.832 23.465 1.00 43.97 97 PHE A N 1
ATOM 740 C CA . PHE A 1 97 ? -14.146 8.998 24.894 1.00 43.97 97 PHE A CA 1
ATOM 741 C C . PHE A 1 97 ? -14.076 10.473 25.332 1.00 43.97 97 PHE A C 1
ATOM 743 O O . PHE A 1 97 ? -14.994 10.972 25.989 1.00 43.97 97 PHE A O 1
ATOM 750 N N . ALA A 1 98 ? -13.055 11.215 24.887 1.00 49.59 98 ALA A N 1
ATOM 751 C CA . ALA A 1 98 ? -12.897 12.638 25.200 1.00 49.59 98 ALA A CA 1
ATOM 752 C C . ALA A 1 98 ? -14.026 13.511 24.619 1.00 49.59 98 ALA A C 1
ATOM 754 O O . ALA A 1 98 ? -14.518 14.416 25.293 1.00 49.59 98 ALA A O 1
ATOM 755 N N . ARG A 1 99 ? -14.516 13.212 23.406 1.00 47.50 99 ARG A N 1
ATOM 756 C CA . ARG A 1 99 ? -15.662 13.927 22.808 1.00 47.50 99 ARG A CA 1
ATOM 757 C C . ARG A 1 99 ? -16.968 13.710 23.578 1.00 47.50 99 ARG A C 1
ATOM 759 O O . ARG A 1 99 ? -17.764 14.643 23.681 1.00 47.50 99 ARG A O 1
ATOM 766 N N . ARG A 1 100 ? -17.185 12.520 24.153 1.00 47.44 100 ARG A N 1
ATOM 767 C CA . ARG A 1 100 ? -18.349 12.256 25.021 1.00 47.44 100 ARG A CA 1
ATOM 768 C C . ARG A 1 100 ? -18.255 12.999 26.357 1.00 47.44 100 ARG A C 1
ATOM 770 O O . ARG A 1 100 ? -19.261 13.545 26.798 1.00 47.44 100 ARG A O 1
ATOM 777 N N . LEU A 1 101 ? -17.067 13.091 26.956 1.00 49.75 101 LEU A N 1
ATOM 778 C CA . LEU A 1 101 ? -16.836 13.872 28.181 1.00 49.75 101 LEU A CA 1
ATOM 779 C C . LEU A 1 101 ? -16.952 15.391 27.946 1.00 49.75 101 LEU A C 1
ATOM 781 O O . LEU A 1 101 ? -17.599 16.085 28.730 1.00 49.75 101 LEU A O 1
ATOM 785 N N . ALA A 1 102 ? -16.420 15.911 26.834 1.00 52.44 102 ALA A N 1
ATOM 786 C CA . ALA A 1 102 ? -16.508 17.334 26.490 1.00 52.44 102 ALA A CA 1
ATOM 787 C C . ALA A 1 102 ? -17.955 17.803 26.231 1.00 52.44 102 ALA A C 1
ATOM 789 O O . ALA A 1 102 ? -18.337 18.899 26.644 1.00 52.44 102 ALA A O 1
ATOM 790 N N . ALA A 1 103 ? -18.795 16.962 25.614 1.00 53.38 103 ALA A N 1
ATOM 791 C CA . ALA A 1 103 ? -20.212 17.269 25.392 1.00 53.38 103 ALA A CA 1
ATOM 792 C C . ALA A 1 103 ? -21.025 17.349 26.703 1.00 53.38 103 ALA A C 1
ATOM 794 O O . ALA A 1 103 ? -21.971 18.135 26.802 1.00 53.38 103 ALA A O 1
ATOM 795 N N . ILE A 1 104 ? -20.645 16.571 27.723 1.00 58.38 104 ILE A N 1
ATOM 796 C CA . ILE A 1 104 ? -21.263 16.612 29.058 1.00 58.38 104 ILE A CA 1
ATOM 797 C C . ILE A 1 104 ? -20.819 17.874 29.817 1.00 58.38 104 ILE A C 1
ATOM 799 O O . ILE A 1 104 ? -21.658 18.558 30.406 1.00 58.38 104 ILE A O 1
ATOM 803 N N . GLY A 1 105 ? -19.535 18.245 29.731 1.00 53.97 105 GLY A N 1
ATOM 804 C CA . GLY A 1 105 ? -19.006 19.473 30.339 1.00 53.97 105 GLY A CA 1
ATOM 805 C C . GLY A 1 105 ? -19.624 20.758 29.768 1.00 53.97 105 GLY A C 1
ATOM 806 O O . GLY A 1 105 ? -20.011 21.648 30.524 1.00 53.97 105 GLY A O 1
ATOM 807 N N . PHE A 1 106 ? -19.813 20.838 28.445 1.00 55.09 106 PHE A N 1
ATOM 808 C CA . PHE A 1 106 ? -20.418 22.011 27.798 1.00 55.09 106 PHE A CA 1
ATOM 809 C C . PHE A 1 106 ? -21.898 22.208 28.180 1.00 55.09 106 PHE A C 1
ATOM 811 O O . PHE A 1 106 ? -22.356 23.338 28.371 1.00 55.09 106 PHE A O 1
ATOM 818 N N . ARG A 1 107 ? -22.648 21.113 28.379 1.00 58.19 107 ARG A N 1
ATOM 819 C CA . ARG A 1 107 ? -24.039 21.176 28.861 1.00 58.19 107 ARG A CA 1
ATOM 820 C C . ARG A 1 107 ? -24.141 21.742 30.281 1.00 58.19 107 ARG A C 1
ATOM 822 O O . ARG A 1 107 ? -25.000 22.588 30.516 1.00 58.19 107 ARG A O 1
ATOM 829 N N . LEU A 1 108 ? -23.249 21.355 31.194 1.00 58.38 108 LEU A N 1
ATOM 830 C CA . LEU A 1 108 ? -23.242 21.868 32.573 1.00 58.38 108 LEU A CA 1
ATOM 831 C C . LEU A 1 108 ? -22.890 23.362 32.643 1.00 58.38 108 LEU A C 1
ATOM 833 O O . LEU A 1 108 ? -23.565 24.119 33.342 1.00 58.38 108 LEU A O 1
ATOM 837 N N . ILE A 1 109 ? -21.905 23.809 31.860 1.00 60.53 109 ILE A N 1
ATOM 838 C CA . ILE A 1 109 ? -21.475 25.218 31.828 1.00 60.53 109 ILE A CA 1
ATOM 839 C C . ILE A 1 109 ? -22.578 26.122 31.254 1.00 60.53 109 ILE A C 1
ATOM 841 O O . ILE A 1 109 ? -22.865 27.179 31.816 1.00 60.53 109 ILE A O 1
ATOM 845 N N . SER A 1 110 ? -23.264 25.687 30.190 1.00 58.59 110 SER A N 1
ATOM 846 C CA . SER A 1 110 ? -24.393 26.441 29.618 1.00 58.59 110 SER A CA 1
ATOM 847 C C . SER A 1 110 ? -25.603 26.539 30.563 1.00 58.59 110 SER A C 1
ATOM 849 O O . SER A 1 110 ? -26.295 27.558 30.575 1.00 58.59 110 SER A O 1
ATOM 851 N N . SER A 1 111 ? -25.837 25.519 31.397 1.00 58.00 111 SER A N 1
ATOM 852 C CA . SER A 1 111 ? -26.931 25.515 32.375 1.00 58.00 111 SER A CA 1
ATOM 853 C C . SER A 1 111 ? -26.652 26.443 33.560 1.00 58.00 111 SER A C 1
ATOM 855 O O . SER A 1 111 ? -27.553 27.150 34.005 1.00 58.00 111 SER A O 1
ATOM 857 N N . LEU A 1 112 ? -25.406 26.492 34.039 1.00 59.84 112 LEU A N 1
ATOM 858 C CA . LEU A 1 112 ? -24.983 27.409 35.104 1.00 59.84 112 LEU A CA 1
ATOM 859 C C . LEU A 1 112 ? -25.060 28.876 34.663 1.00 59.84 112 LEU A C 1
ATOM 861 O O . LEU A 1 112 ? -25.583 29.705 35.404 1.00 59.84 112 LEU A O 1
ATOM 865 N N . TYR A 1 113 ? -24.639 29.184 33.431 1.00 57.88 113 TYR A N 1
ATOM 866 C CA . TYR A 1 113 ? -24.704 30.547 32.886 1.00 57.88 113 TYR A CA 1
ATOM 867 C C . TYR A 1 113 ? -26.145 31.057 32.708 1.00 57.88 113 TYR A C 1
ATOM 869 O O . TYR A 1 113 ? -26.404 32.259 32.767 1.00 57.88 113 TYR A O 1
ATOM 877 N N . ARG A 1 114 ? -27.108 30.149 32.500 1.00 59.59 114 ARG A N 1
ATOM 878 C CA . ARG A 1 114 ? -28.531 30.493 32.385 1.00 59.59 114 ARG A CA 1
ATOM 879 C C . ARG A 1 114 ? -29.153 30.852 33.737 1.00 59.59 114 ARG A C 1
ATOM 881 O O . ARG A 1 114 ? -30.035 31.700 33.774 1.00 59.59 114 ARG A O 1
ATOM 888 N N . ILE A 1 115 ? -28.680 30.252 34.829 1.00 60.75 115 ILE A N 1
ATOM 889 C CA . ILE A 1 115 ? -29.184 30.506 36.188 1.00 60.75 115 ILE A CA 1
ATOM 890 C C . ILE A 1 115 ? -28.630 31.828 36.734 1.00 60.75 115 ILE A C 1
ATOM 892 O O . ILE A 1 115 ? -29.392 32.636 37.263 1.00 60.75 115 ILE A O 1
ATOM 896 N N . THR A 1 116 ? -27.338 32.112 36.539 1.00 57.75 116 THR A N 1
ATOM 897 C CA . THR A 1 116 ? -26.742 33.392 36.964 1.00 57.75 116 THR A CA 1
ATOM 898 C C . THR A 1 116 ? -27.312 34.594 36.211 1.00 57.75 116 THR A C 1
ATOM 900 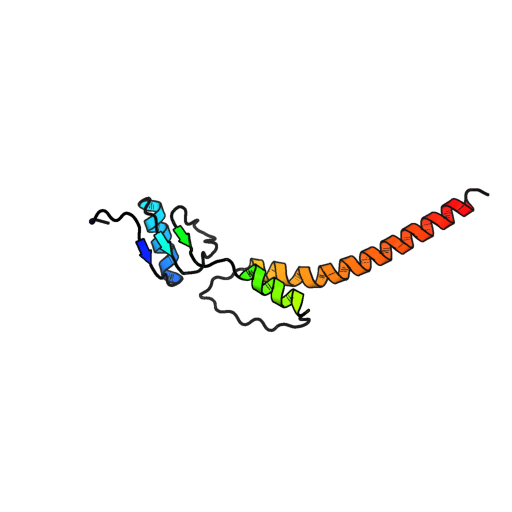O O . THR A 1 116 ? -27.477 35.651 36.812 1.00 57.75 116 THR A O 1
ATOM 903 N N . LYS A 1 117 ? -27.695 34.448 34.934 1.00 57.50 117 LYS A N 1
ATOM 904 C CA . LYS A 1 117 ? -28.359 35.529 34.178 1.00 57.50 117 LYS A CA 1
ATOM 905 C C . LYS A 1 117 ? -29.790 35.830 34.637 1.00 57.50 117 LYS A C 1
ATOM 907 O O . LYS A 1 117 ? -30.228 36.963 34.485 1.00 57.50 117 LYS A O 1
ATOM 912 N N . VAL A 1 118 ? -30.516 34.840 35.162 1.00 62.25 118 VAL A N 1
ATOM 913 C CA . VAL A 1 118 ? -31.876 35.032 35.704 1.00 62.25 118 VAL A CA 1
ATOM 914 C C . VAL A 1 118 ? -31.822 35.692 37.083 1.00 62.25 118 VAL A C 1
ATOM 916 O O . VAL A 1 118 ? -32.656 36.537 37.381 1.00 62.25 118 VAL A O 1
ATOM 919 N N . LEU A 1 119 ? -30.815 35.363 37.898 1.00 55.97 119 LEU A N 1
ATOM 920 C CA . LEU A 1 119 ? -30.653 35.935 39.237 1.00 55.97 119 LEU A CA 1
ATOM 921 C C . LEU A 1 119 ? -30.176 37.402 39.223 1.00 55.97 119 LEU A C 1
ATOM 923 O O . LEU A 1 119 ? -30.434 38.124 40.173 1.00 55.97 119 LEU A O 1
ATOM 927 N N . LEU A 1 120 ? -29.499 37.848 38.157 1.00 54.75 120 LEU A N 1
ATOM 928 C CA . LEU A 1 120 ? -29.022 39.232 38.004 1.00 54.75 120 LEU A CA 1
ATOM 929 C C . LEU A 1 120 ? -30.055 40.177 37.348 1.00 54.75 120 LEU A C 1
ATOM 931 O O . LEU A 1 120 ? -29.732 41.327 37.061 1.00 54.75 120 LEU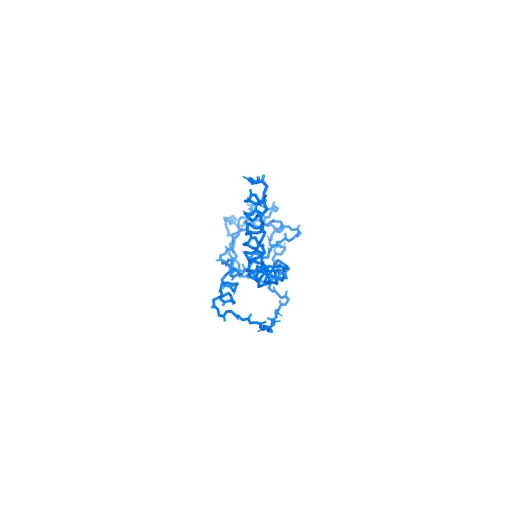 A O 1
ATOM 935 N N . ALA A 1 121 ? -31.256 39.674 37.039 1.00 56.50 121 ALA A N 1
ATOM 936 C CA . ALA A 1 121 ? -32.337 40.400 36.363 1.00 56.50 121 ALA A CA 1
ATOM 937 C C . ALA A 1 121 ? -33.551 40.684 37.277 1.00 56.50 121 ALA A C 1
ATOM 939 O O . ALA A 1 121 ? -34.609 41.067 36.775 1.00 56.50 121 ALA A O 1
ATOM 940 N N . VAL A 1 122 ? -33.393 40.487 38.592 1.00 55.28 122 VAL A N 1
ATOM 941 C CA . VAL A 1 122 ? -34.326 40.863 39.672 1.00 55.28 122 VAL A CA 1
ATOM 942 C C . VAL A 1 122 ? -33.620 41.871 40.564 1.00 55.28 122 VAL A C 1
ATOM 944 O O . VAL A 1 122 ? -34.258 42.889 40.903 1.00 55.28 122 VAL A O 1
#

Radius of gyration: 25.42 Å; chains: 1; bounding box: 55×50×65 Å